Protein AF-A0A1Z5JS12-F1 (afdb_monomer_lite)

Structure (mmCIF, N/CA/C/O backbone):
data_AF-A0A1Z5JS12-F1
#
_entry.id   AF-A0A1Z5JS12-F1
#
loop_
_atom_site.group_PDB
_atom_site.id
_atom_site.type_symbol
_atom_site.label_atom_id
_atom_site.label_alt_id
_atom_site.label_comp_id
_atom_site.label_asym_id
_atom_site.label_entity_id
_atom_site.label_seq_id
_atom_site.pdbx_PDB_ins_code
_atom_site.Cartn_x
_atom_site.Cartn_y
_atom_site.Cartn_z
_atom_site.occupancy
_atom_site.B_iso_or_equiv
_atom_site.auth_seq_id
_atom_site.auth_comp_id
_atom_site.auth_asym_id
_atom_site.auth_atom_id
_atom_site.pdbx_PDB_model_num
ATOM 1 N N . MET A 1 1 ? 7.434 12.735 0.560 1.00 41.34 1 MET A N 1
ATOM 2 C CA . MET A 1 1 ? 6.143 13.268 0.090 1.00 41.34 1 MET A CA 1
ATOM 3 C C . MET A 1 1 ? 5.053 12.754 1.013 1.00 41.34 1 MET A C 1
ATOM 5 O O . MET A 1 1 ? 4.916 11.544 1.159 1.00 41.34 1 MET A O 1
ATOM 9 N N . GLU A 1 2 ? 4.367 13.651 1.710 1.00 39.78 2 GLU A N 1
ATOM 10 C CA . GLU A 1 2 ? 3.228 13.332 2.571 1.00 39.78 2 GLU A CA 1
ATOM 11 C C . GLU A 1 2 ? 1.955 13.556 1.757 1.00 39.78 2 GLU A C 1
ATOM 13 O O . GLU A 1 2 ? 1.789 14.627 1.181 1.00 39.78 2 GLU A O 1
ATOM 18 N N . VAL A 1 3 ? 1.112 12.532 1.615 1.00 48.59 3 VAL A N 1
ATOM 19 C CA . VAL A 1 3 ? -0.030 12.590 0.696 1.00 48.59 3 VAL A CA 1
ATOM 20 C C . VAL A 1 3 ? -1.291 12.213 1.454 1.00 48.59 3 VAL A C 1
ATOM 22 O O . VAL A 1 3 ? -1.532 11.044 1.732 1.00 48.59 3 VAL A O 1
ATOM 25 N N . SER A 1 4 ? -2.105 13.233 1.730 1.00 48.81 4 SER A N 1
ATOM 26 C CA . SER A 1 4 ? -3.477 13.155 2.244 1.00 48.81 4 SER A CA 1
ATOM 27 C C . SER A 1 4 ? -3.634 12.771 3.724 1.00 48.81 4 SER A C 1
ATOM 29 O O . SER A 1 4 ? -3.413 11.628 4.128 1.00 48.81 4 SER A O 1
ATOM 31 N N . SER A 1 5 ? -4.144 13.724 4.511 1.00 42.12 5 SER A N 1
ATOM 32 C CA . SER A 1 5 ? -4.751 13.507 5.826 1.00 42.12 5 SER A CA 1
ATOM 33 C C . SER A 1 5 ? -6.253 13.815 5.761 1.00 42.12 5 SER A C 1
ATOM 35 O O . SER A 1 5 ? -6.685 14.796 5.156 1.00 42.12 5 SER A O 1
ATOM 37 N N . ARG A 1 6 ? -7.086 12.957 6.361 1.00 50.59 6 ARG A N 1
ATOM 38 C CA . ARG A 1 6 ? -8.530 13.199 6.535 1.00 50.59 6 ARG A CA 1
ATOM 39 C C . ARG A 1 6 ? -8.907 13.004 8.003 1.00 50.59 6 ARG A C 1
ATOM 41 O O . ARG A 1 6 ? -8.627 11.949 8.572 1.00 50.59 6 ARG A O 1
ATOM 48 N N . ARG A 1 7 ? -9.550 14.016 8.604 1.00 43.97 7 ARG A N 1
ATOM 49 C CA . ARG A 1 7 ? -10.105 13.971 9.972 1.00 43.97 7 ARG A CA 1
ATOM 50 C C . ARG A 1 7 ? -11.429 13.202 9.989 1.00 43.97 7 ARG A C 1
ATOM 52 O O . ARG A 1 7 ? -12.283 13.418 9.137 1.00 43.97 7 ARG A O 1
ATOM 59 N N . LEU A 1 8 ? -11.610 12.359 10.996 1.00 47.53 8 LEU A N 1
ATOM 60 C CA . LEU A 1 8 ? -12.819 11.588 11.296 1.00 47.53 8 LEU A CA 1
ATOM 61 C C . LEU A 1 8 ? -13.288 11.948 12.710 1.00 47.53 8 LEU A C 1
ATOM 63 O O . LEU A 1 8 ? -12.446 12.029 13.601 1.00 47.53 8 LEU A O 1
ATOM 67 N N . ARG A 1 9 ? -14.593 12.103 12.939 1.00 41.94 9 ARG A N 1
ATOM 68 C CA . ARG A 1 9 ? -15.224 12.008 14.269 1.00 41.94 9 ARG A CA 1
ATOM 69 C C . ARG A 1 9 ? -16.063 10.721 14.271 1.00 41.94 9 ARG A C 1
ATOM 71 O O . ARG A 1 9 ? -16.816 10.597 13.318 1.00 41.94 9 ARG A O 1
ATOM 78 N N . ASP A 1 10 ? -15.857 9.762 15.188 1.00 48.25 10 ASP A N 1
ATOM 79 C CA . ASP A 1 10 ? -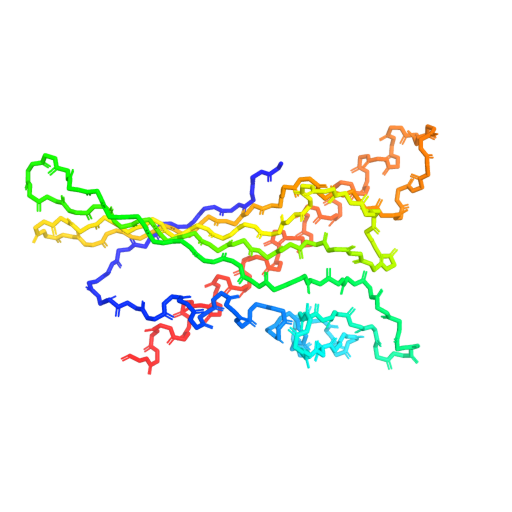16.844 8.701 15.541 1.00 48.25 10 ASP A CA 1
ATOM 80 C C . ASP A 1 10 ? -16.323 7.567 16.441 1.00 48.25 10 ASP A C 1
ATOM 82 O O . ASP A 1 10 ? -15.172 7.154 16.278 1.00 48.25 10 ASP A O 1
ATOM 86 N N . GLU A 1 11 ? -17.233 7.017 17.273 1.00 44.09 11 GLU A N 1
ATOM 87 C CA . GLU A 1 11 ? -17.082 6.258 18.541 1.00 44.09 11 GLU A CA 1
ATOM 88 C C . GLU A 1 11 ? -16.708 4.751 18.490 1.00 44.09 11 GLU A C 1
ATOM 90 O O . GLU A 1 11 ? -16.137 4.259 19.462 1.00 44.09 11 GLU A O 1
ATOM 95 N N . LYS A 1 12 ? -16.895 3.995 17.392 1.00 46.78 12 LYS A N 1
ATOM 96 C CA . LYS A 1 12 ? -16.683 2.516 17.389 1.00 46.78 12 LYS A CA 1
ATOM 97 C C . LYS A 1 12 ? -15.253 2.035 17.092 1.00 46.78 12 LYS A C 1
ATOM 99 O O . LYS A 1 12 ? -14.618 2.485 16.126 1.00 46.78 12 LYS A O 1
ATOM 104 N N . GLU A 1 13 ? -14.752 1.095 17.915 1.00 48.53 13 GLU A N 1
ATOM 105 C CA . GLU A 1 13 ? -13.425 0.474 17.782 1.00 48.53 13 GLU A CA 1
ATOM 106 C C . GLU A 1 13 ? -13.404 -0.480 16.589 1.00 48.53 13 GLU A C 1
ATOM 108 O O . GLU A 1 13 ? -14.213 -1.393 16.474 1.00 48.53 13 GLU A O 1
ATOM 113 N N . PHE A 1 14 ? -12.543 -0.180 15.620 1.00 56.22 14 PHE A N 1
ATOM 114 C CA . PHE A 1 14 ? -12.638 -0.737 14.279 1.00 56.22 14 PHE A CA 1
ATOM 115 C C . PHE A 1 14 ? -11.508 -1.757 14.050 1.00 56.22 14 PHE A C 1
ATOM 117 O O . PHE A 1 14 ? -10.378 -1.492 14.472 1.00 56.22 14 PHE A O 1
ATOM 124 N N . PRO A 1 15 ? -11.731 -2.881 13.335 1.00 61.44 15 PRO A N 1
ATOM 125 C CA . PRO A 1 15 ? -10.672 -3.817 12.957 1.00 61.44 15 PRO A CA 1
ATOM 126 C C . PRO A 1 15 ? -9.828 -3.229 11.815 1.00 61.44 15 PRO A C 1
ATOM 128 O O . PRO A 1 15 ? -9.805 -3.700 10.680 1.00 61.44 15 PRO A O 1
ATOM 131 N N . VAL A 1 16 ? -9.103 -2.158 12.126 1.00 59.91 16 VAL A N 1
ATOM 132 C CA . VAL A 1 16 ? -8.258 -1.357 11.225 1.00 59.91 16 VAL A CA 1
ATOM 133 C C . VAL A 1 16 ? -7.198 -2.220 10.538 1.00 59.91 16 VAL A C 1
ATOM 135 O O . VAL A 1 16 ? -6.851 -1.993 9.377 1.00 59.91 16 VAL A O 1
ATOM 138 N N . LYS A 1 17 ? -6.769 -3.285 11.225 1.00 62.47 17 LYS A N 1
ATOM 139 C CA . LYS A 1 17 ? -5.910 -4.341 10.688 1.00 62.47 17 LYS A CA 1
ATOM 140 C C . LYS A 1 17 ? -6.481 -4.936 9.395 1.00 62.47 17 LYS A C 1
ATOM 142 O O . LYS A 1 17 ? -5.753 -5.087 8.423 1.00 62.47 17 LYS A O 1
ATOM 147 N N . GLN A 1 18 ? -7.782 -5.204 9.314 1.00 67.19 18 GLN A N 1
ATOM 148 C CA . GLN A 1 18 ? -8.370 -5.807 8.112 1.00 67.19 18 GLN A CA 1
ATOM 149 C C . GLN A 1 18 ? -8.416 -4.843 6.921 1.00 67.19 18 GLN A C 1
ATOM 151 O O . GLN A 1 18 ? -8.220 -5.267 5.781 1.00 67.19 18 GLN A O 1
ATOM 156 N N . ILE A 1 19 ? -8.620 -3.545 7.164 1.00 69.06 19 ILE A N 1
ATOM 157 C CA . ILE A 1 19 ? -8.668 -2.549 6.089 1.00 69.06 19 ILE A CA 1
ATOM 158 C C . ILE A 1 19 ? -7.306 -2.408 5.414 1.00 69.06 19 ILE A C 1
ATOM 160 O O . ILE A 1 19 ? -7.216 -2.530 4.192 1.00 69.06 19 ILE A O 1
ATOM 164 N N . PHE A 1 20 ? -6.241 -2.181 6.182 1.00 75.00 20 PHE A N 1
ATOM 165 C CA . PHE A 1 20 ? -4.944 -1.870 5.585 1.00 75.00 20 PHE A CA 1
ATOM 166 C C . PHE A 1 20 ? -4.277 -3.094 4.953 1.00 75.00 20 PHE A C 1
ATOM 168 O O . PHE A 1 20 ? -3.687 -2.977 3.880 1.00 75.00 20 PHE A O 1
ATOM 175 N N . HIS A 1 21 ? -4.468 -4.287 5.525 1.00 72.88 21 HIS A N 1
ATOM 176 C CA . HIS A 1 21 ? -4.019 -5.532 4.896 1.00 72.88 21 HIS A CA 1
ATOM 177 C C . HIS A 1 21 ? -4.703 -5.795 3.544 1.00 72.88 21 HIS A C 1
ATOM 179 O O . HIS A 1 21 ? -4.124 -6.453 2.683 1.00 72.88 21 HIS A O 1
ATOM 185 N N . SER A 1 22 ? -5.910 -5.260 3.329 1.00 80.06 22 SER A N 1
ATOM 186 C CA . SER A 1 22 ? -6.627 -5.403 2.059 1.00 80.06 22 SER A CA 1
ATOM 187 C C . SER A 1 22 ? -6.162 -4.437 0.966 1.00 80.06 22 SER A C 1
ATOM 189 O O . SER A 1 22 ? -6.631 -4.559 -0.163 1.00 80.06 22 SER A O 1
ATOM 191 N N . TYR A 1 23 ? -5.250 -3.498 1.258 1.00 83.38 23 TYR A N 1
ATOM 192 C CA . TYR A 1 23 ? -4.860 -2.443 0.318 1.00 83.38 23 TYR A CA 1
ATOM 193 C C . TYR A 1 23 ? -4.363 -2.975 -1.042 1.00 83.38 23 TYR A C 1
ATOM 195 O O . TYR A 1 23 ? -4.912 -2.549 -2.060 1.00 83.38 23 TYR A O 1
ATOM 203 N N . PRO A 1 24 ? -3.408 -3.926 -1.121 1.00 82.81 24 PRO A N 1
ATOM 204 C CA . PRO A 1 24 ? -2.955 -4.434 -2.419 1.00 82.81 24 PRO A CA 1
ATOM 205 C C . PRO A 1 24 ? -4.074 -5.121 -3.215 1.00 82.81 24 PRO A C 1
ATOM 207 O O . PRO A 1 24 ? -4.221 -4.898 -4.416 1.00 82.81 24 PRO A O 1
ATOM 210 N N . THR A 1 25 ? -4.919 -5.905 -2.539 1.00 84.94 25 THR A N 1
ATOM 211 C CA . THR A 1 25 ? -6.086 -6.543 -3.160 1.00 84.94 25 THR A CA 1
ATOM 212 C C . THR A 1 25 ? -7.082 -5.498 -3.656 1.00 84.94 25 THR A C 1
ATOM 214 O O . THR A 1 25 ? -7.587 -5.600 -4.772 1.00 84.94 25 THR A O 1
ATOM 217 N N . TRP A 1 26 ? -7.351 -4.466 -2.856 1.00 86.94 26 TRP A N 1
ATOM 218 C CA . TRP A 1 26 ? -8.237 -3.366 -3.219 1.00 86.94 26 TRP A CA 1
ATOM 219 C C . TRP A 1 26 ? -7.724 -2.604 -4.447 1.00 86.94 26 TRP A C 1
ATOM 221 O O . TRP A 1 26 ? -8.513 -2.322 -5.348 1.00 86.94 26 TRP A O 1
ATOM 231 N N . LEU A 1 27 ? -6.414 -2.349 -4.527 1.00 82.62 27 LEU A N 1
ATOM 232 C CA . LEU A 1 27 ? -5.777 -1.675 -5.661 1.00 82.62 27 LEU A CA 1
ATOM 233 C C . LEU A 1 27 ? -6.030 -2.415 -6.987 1.00 82.62 27 LEU A C 1
ATOM 235 O O . LEU A 1 27 ? -6.217 -1.791 -8.028 1.00 82.62 27 LEU A O 1
ATOM 239 N N . SER A 1 28 ? -6.092 -3.749 -6.940 1.00 80.62 28 SER A N 1
ATOM 240 C CA . SER A 1 28 ? -6.352 -4.595 -8.112 1.00 80.62 28 SER A CA 1
ATOM 241 C C . SER A 1 28 ? -7.822 -4.679 -8.546 1.00 80.62 28 SER A C 1
ATOM 243 O O . SER A 1 28 ? -8.145 -5.378 -9.505 1.00 80.62 28 SER A O 1
ATOM 245 N N . ARG A 1 29 ? -8.745 -3.987 -7.865 1.00 81.38 29 ARG A N 1
ATOM 246 C CA . ARG A 1 29 ? -10.163 -4.000 -8.248 1.00 81.38 29 ARG A CA 1
ATOM 247 C C . ARG A 1 29 ? -10.393 -3.199 -9.531 1.00 81.38 29 ARG A C 1
ATOM 249 O O . ARG A 1 29 ? -9.803 -2.135 -9.733 1.00 81.38 29 ARG A O 1
ATOM 256 N N . PHE A 1 30 ? -11.325 -3.689 -10.352 1.00 69.56 30 PHE A N 1
ATOM 257 C CA . PHE A 1 30 ? -11.658 -3.161 -11.679 1.00 69.56 30 PHE A CA 1
ATOM 258 C C . PHE A 1 30 ? -11.873 -1.639 -11.744 1.00 69.56 30 PHE A C 1
ATOM 260 O O . PHE A 1 30 ? -11.321 -1.025 -12.651 1.00 69.56 30 PHE A O 1
ATOM 267 N N . PRO A 1 31 ? -12.544 -0.967 -10.784 1.00 75.19 31 PRO A N 1
ATOM 268 C CA . PRO A 1 31 ? -12.742 0.469 -10.918 1.00 75.19 31 PRO A CA 1
ATOM 269 C C . PRO A 1 31 ? -11.464 1.272 -10.629 1.00 75.19 31 PRO A C 1
ATOM 271 O O . PRO A 1 31 ? -11.409 2.433 -11.018 1.00 75.19 31 PRO A O 1
ATOM 274 N N . VAL A 1 32 ? -10.459 0.713 -9.939 1.00 75.56 32 VAL A N 1
ATOM 275 C CA . VAL A 1 32 ? -9.215 1.414 -9.549 1.00 75.56 32 VAL A CA 1
ATOM 276 C C . VAL A 1 32 ? -8.124 1.273 -10.608 1.00 75.56 32 VAL A C 1
ATOM 278 O O . VAL A 1 32 ? -7.386 2.222 -10.846 1.00 75.56 32 VAL A O 1
ATOM 281 N N . SER A 1 33 ? -8.040 0.107 -11.247 1.00 77.81 33 SER A N 1
ATOM 282 C CA . SER A 1 33 ? -6.972 -0.239 -12.193 1.00 77.81 33 SER A CA 1
ATOM 283 C C . SER A 1 33 ? -7.470 -0.562 -13.604 1.00 77.81 33 SER A C 1
ATOM 285 O O . SER A 1 33 ? -6.706 -1.107 -14.393 1.00 77.81 33 SER A O 1
ATOM 287 N N . PHE A 1 34 ? -8.743 -0.288 -13.920 1.00 80.19 34 PHE A N 1
ATOM 288 C CA . PHE A 1 34 ? -9.387 -0.641 -15.199 1.00 80.19 34 PHE A CA 1
ATOM 289 C C . PHE A 1 34 ? -9.225 -2.124 -15.578 1.00 80.19 34 PHE A C 1
ATOM 291 O O . PHE A 1 34 ? -9.146 -2.486 -16.745 1.00 80.19 34 PHE A O 1
ATOM 298 N N . GLY A 1 35 ? -9.102 -2.995 -14.571 1.00 80.50 35 GLY A N 1
ATOM 299 C CA . GLY A 1 35 ? -8.846 -4.421 -14.772 1.00 80.50 35 GLY A CA 1
ATOM 300 C C . GLY A 1 35 ? -7.446 -4.762 -15.292 1.00 80.50 35 GLY A C 1
ATOM 301 O O . GLY A 1 35 ? -7.175 -5.935 -15.516 1.00 80.50 35 GLY A O 1
ATOM 302 N N . LEU A 1 36 ? -6.544 -3.790 -15.440 1.00 83.62 36 LEU A N 1
ATOM 303 C CA . LEU A 1 36 ? -5.193 -3.999 -15.973 1.00 83.62 36 LEU A CA 1
ATOM 304 C C . LEU A 1 36 ? -4.267 -4.698 -14.978 1.00 83.62 36 LEU A C 1
ATOM 306 O O . LEU A 1 36 ? -3.259 -5.284 -15.371 1.00 83.62 36 LEU A O 1
ATOM 310 N N . LEU A 1 37 ? -4.605 -4.640 -13.688 1.00 88.25 37 LEU A N 1
ATOM 311 C CA . LEU A 1 37 ? -3.796 -5.187 -12.611 1.00 88.25 37 LEU A CA 1
ATOM 312 C C . LEU A 1 37 ? -4.482 -6.383 -11.946 1.00 88.25 37 LEU A C 1
ATOM 314 O O . LEU A 1 37 ? -5.710 -6.492 -11.875 1.00 88.25 37 LEU A O 1
ATOM 318 N N . ARG A 1 38 ? -3.671 -7.290 -11.410 1.00 89.19 38 ARG A N 1
ATOM 319 C CA . ARG A 1 38 ? -4.095 -8.341 -10.483 1.00 89.19 38 ARG A CA 1
ATOM 320 C C . ARG A 1 38 ? -3.192 -8.340 -9.258 1.00 89.19 38 ARG A C 1
ATOM 322 O O . ARG A 1 38 ? -1.997 -8.073 -9.366 1.00 89.19 38 ARG A O 1
ATOM 329 N N . SER A 1 39 ? -3.765 -8.638 -8.098 1.00 89.38 39 SER A N 1
ATOM 330 C CA . SER A 1 39 ? -2.995 -8.876 -6.881 1.00 89.38 39 SER A CA 1
ATOM 331 C C . SER A 1 39 ? -2.873 -10.377 -6.649 1.00 89.38 39 SER A C 1
ATOM 333 O O . SER A 1 39 ? -3.884 -11.076 -6.653 1.00 89.38 39 SER A O 1
ATOM 335 N N . ILE A 1 40 ? -1.651 -10.863 -6.446 1.00 90.44 40 ILE A N 1
ATOM 336 C CA . ILE A 1 40 ? -1.376 -12.247 -6.048 1.00 90.44 40 ILE A CA 1
ATOM 337 C C . ILE A 1 40 ? -0.835 -12.221 -4.628 1.00 90.44 40 ILE A C 1
ATOM 339 O O . ILE A 1 40 ? 0.098 -11.476 -4.338 1.00 90.44 40 ILE A O 1
ATOM 343 N N . ARG A 1 41 ? -1.421 -13.021 -3.742 1.00 87.12 41 ARG A N 1
ATOM 344 C CA . ARG A 1 41 ? -0.957 -13.177 -2.365 1.00 87.12 41 ARG A CA 1
ATOM 345 C C . ARG A 1 41 ? -0.239 -14.513 -2.226 1.00 87.12 41 ARG A C 1
ATOM 347 O O . ARG A 1 41 ? -0.759 -15.525 -2.681 1.00 87.12 41 ARG A O 1
ATOM 354 N N . THR A 1 42 ? 0.919 -14.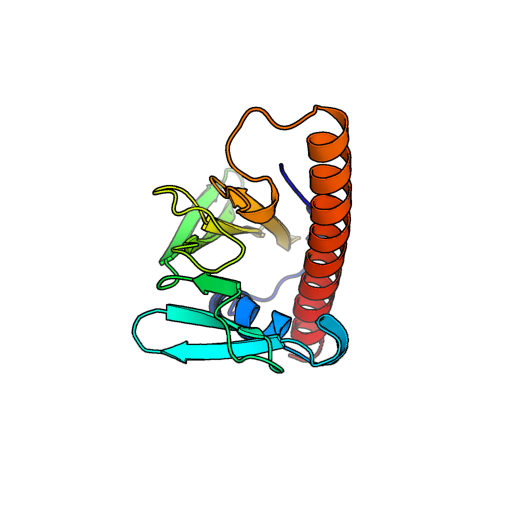495 -1.584 1.00 87.62 42 THR A N 1
ATOM 355 C CA . THR A 1 42 ? 1.700 -15.684 -1.220 1.00 87.62 42 THR A CA 1
ATOM 356 C C . THR A 1 42 ? 2.130 -15.576 0.243 1.00 87.62 42 THR A C 1
ATOM 358 O O . THR A 1 42 ? 1.894 -14.553 0.896 1.00 87.62 42 THR A O 1
ATOM 361 N N . ASP A 1 43 ? 2.816 -16.597 0.750 1.00 85.62 43 ASP A N 1
ATOM 362 C CA . ASP A 1 43 ? 3.389 -16.583 2.102 1.00 85.62 43 ASP A CA 1
ATOM 363 C C . ASP A 1 43 ? 4.492 -15.525 2.264 1.00 85.62 43 ASP A C 1
ATOM 365 O O . ASP A 1 43 ? 4.658 -14.931 3.329 1.00 85.62 43 ASP A O 1
ATOM 369 N N . SER A 1 44 ? 5.211 -15.221 1.181 1.00 85.62 44 SER A N 1
ATOM 370 C CA . SER A 1 44 ? 6.289 -14.229 1.147 1.00 85.62 44 SER A CA 1
ATOM 371 C C . SER A 1 44 ? 5.808 -12.782 0.992 1.00 85.62 44 SER A C 1
ATOM 373 O O . SER A 1 44 ? 6.603 -11.858 1.182 1.00 85.62 44 SER A O 1
ATOM 375 N N . GLY A 1 45 ? 4.532 -12.552 0.660 1.00 88.00 45 GLY A N 1
ATOM 376 C CA . GLY A 1 45 ? 3.980 -11.206 0.543 1.00 88.00 45 GLY A CA 1
ATOM 377 C C . GLY A 1 45 ? 2.870 -11.057 -0.493 1.00 88.00 45 GLY A C 1
ATOM 378 O O . GLY A 1 45 ? 2.025 -11.932 -0.680 1.00 88.00 45 GLY A O 1
ATOM 379 N N . VAL A 1 46 ? 2.824 -9.886 -1.129 1.00 90.88 46 VAL A N 1
ATOM 380 C CA . VAL A 1 46 ? 1.790 -9.544 -2.107 1.00 90.88 46 VAL A CA 1
ATOM 381 C C . VAL A 1 46 ? 2.403 -8.919 -3.349 1.00 90.88 46 VAL A C 1
ATOM 383 O O . VAL A 1 46 ? 3.166 -7.965 -3.266 1.00 90.88 46 VAL A O 1
ATOM 386 N N . TYR A 1 47 ? 2.016 -9.414 -4.514 1.00 91.25 47 TYR A N 1
ATOM 387 C CA . TYR A 1 47 ? 2.493 -8.953 -5.811 1.00 91.25 47 TYR A CA 1
ATOM 388 C C . TYR A 1 47 ? 1.374 -8.204 -6.515 1.00 91.25 47 TYR A C 1
ATOM 390 O O . TYR A 1 47 ? 0.224 -8.646 -6.503 1.00 91.25 47 TYR A O 1
ATOM 398 N N . ILE A 1 48 ? 1.708 -7.088 -7.149 1.00 90.50 48 ILE A N 1
ATOM 399 C CA . ILE A 1 48 ? 0.857 -6.436 -8.139 1.00 90.50 48 ILE A CA 1
ATOM 400 C C . ILE A 1 48 ? 1.433 -6.777 -9.501 1.00 90.50 48 ILE A C 1
ATOM 402 O O . ILE A 1 48 ? 2.557 -6.385 -9.819 1.00 90.50 48 ILE A O 1
ATOM 406 N N . GLN A 1 49 ? 0.661 -7.518 -10.283 1.00 92.56 49 GLN A N 1
ATOM 407 C CA . GLN A 1 49 ? 1.025 -7.937 -11.625 1.00 92.56 49 GLN A CA 1
ATOM 408 C C . GLN A 1 49 ? 0.147 -7.256 -12.657 1.00 92.56 49 GLN A C 1
ATOM 410 O O . GLN A 1 49 ? -1.037 -7.021 -12.405 1.00 92.56 49 GLN A O 1
ATOM 415 N N . ASP A 1 50 ? 0.711 -6.981 -13.824 1.00 89.12 50 ASP A N 1
ATOM 416 C CA . ASP A 1 50 ? -0.101 -6.659 -14.985 1.00 89.12 50 ASP A CA 1
ATOM 417 C C . ASP A 1 50 ? -0.791 -7.936 -15.506 1.00 89.12 50 ASP A C 1
ATOM 419 O O . ASP A 1 50 ? -0.256 -9.042 -15.393 1.00 89.12 50 ASP A O 1
ATOM 423 N N . ARG A 1 51 ? -2.015 -7.810 -16.024 1.00 86.69 51 ARG A N 1
ATOM 424 C CA . ARG A 1 51 ? -2.784 -8.966 -16.513 1.00 86.69 51 ARG A CA 1
ATOM 425 C C . ARG A 1 51 ? -2.412 -9.417 -17.924 1.00 86.69 51 ARG A C 1
ATOM 427 O O . ARG A 1 51 ? -2.784 -10.524 -18.291 1.00 86.69 51 ARG A O 1
ATOM 434 N N . ILE A 1 52 ? -1.735 -8.573 -18.699 1.00 87.19 52 ILE A N 1
ATOM 435 C CA . ILE A 1 52 ? -1.490 -8.801 -20.130 1.00 87.19 52 ILE A CA 1
ATOM 436 C C . ILE A 1 52 ? -0.243 -9.675 -20.322 1.00 87.19 52 ILE A C 1
ATOM 438 O O . ILE A 1 52 ? -0.268 -10.653 -21.058 1.00 87.19 52 ILE A O 1
ATOM 442 N N . PHE A 1 53 ? 0.832 -9.349 -19.612 1.00 89.88 53 PHE A N 1
ATOM 443 C CA . PHE A 1 53 ? 2.152 -9.971 -19.666 1.00 89.88 53 PHE A CA 1
ATOM 444 C C . PHE A 1 53 ? 2.510 -10.731 -18.381 1.00 89.88 53 PHE A C 1
ATOM 446 O O . PHE A 1 53 ? 3.522 -11.429 -18.349 1.00 89.88 53 PHE A O 1
ATOM 453 N N . GLY A 1 54 ? 1.730 -10.583 -17.303 1.00 89.62 54 GLY A N 1
ATOM 454 C CA . GLY A 1 54 ? 1.960 -11.290 -16.040 1.00 89.62 54 GLY A CA 1
ATOM 455 C C . GLY A 1 54 ? 3.197 -10.823 -15.266 1.00 89.62 54 GLY A C 1
ATOM 456 O O . GLY A 1 54 ? 3.660 -11.529 -14.369 1.00 89.62 54 GLY A O 1
ATOM 457 N N . ARG A 1 55 ? 3.761 -9.653 -15.585 1.00 89.88 55 ARG A N 1
ATOM 458 C CA . ARG A 1 55 ? 4.975 -9.140 -14.944 1.00 89.88 55 ARG A CA 1
ATOM 459 C C . ARG A 1 55 ? 4.652 -8.536 -13.586 1.00 89.88 55 ARG A C 1
ATOM 461 O O . ARG A 1 55 ? 3.682 -7.801 -13.412 1.00 89.88 55 ARG A O 1
ATOM 468 N N . ASN A 1 56 ? 5.524 -8.797 -12.615 1.00 90.19 56 ASN A N 1
ATOM 469 C CA . ASN A 1 56 ? 5.463 -8.182 -11.291 1.00 90.19 56 ASN A CA 1
ATOM 470 C C . ASN A 1 56 ? 5.833 -6.698 -11.385 1.00 90.19 56 ASN A C 1
ATOM 472 O O . ASN A 1 56 ? 7.012 -6.353 -11.461 1.00 90.19 56 ASN A O 1
ATOM 476 N N . LEU A 1 57 ? 4.838 -5.814 -11.353 1.00 88.06 57 LEU A N 1
ATOM 477 C CA . LEU A 1 57 ? 5.044 -4.367 -11.365 1.00 88.06 57 LEU A CA 1
ATOM 478 C C . LEU A 1 57 ? 5.568 -3.867 -10.019 1.00 88.06 57 LEU A C 1
ATOM 480 O O . LEU A 1 57 ? 6.515 -3.086 -9.978 1.00 88.06 57 LEU A O 1
ATOM 484 N N . LEU A 1 58 ? 4.972 -4.344 -8.924 1.00 89.62 58 LEU A N 1
ATOM 485 C CA . LEU A 1 58 ? 5.387 -4.053 -7.553 1.00 89.62 58 LEU A CA 1
ATOM 486 C C . LEU A 1 58 ? 5.290 -5.317 -6.705 1.00 89.62 58 LEU A C 1
ATOM 488 O O . LEU A 1 58 ? 4.316 -6.063 -6.790 1.00 89.62 58 LEU A O 1
ATOM 492 N N . ILE A 1 59 ? 6.290 -5.524 -5.862 1.00 91.50 59 ILE A N 1
ATOM 493 C CA . ILE A 1 59 ? 6.377 -6.624 -4.913 1.00 91.50 59 ILE A CA 1
ATOM 494 C C . ILE A 1 59 ? 6.372 -6.020 -3.519 1.00 91.50 59 ILE A C 1
ATOM 496 O O . ILE A 1 59 ? 7.220 -5.192 -3.174 1.00 91.50 59 ILE A O 1
ATOM 500 N N . PHE A 1 60 ? 5.399 -6.437 -2.724 1.00 91.75 60 PHE A N 1
ATOM 501 C CA . PHE A 1 60 ? 5.282 -6.078 -1.329 1.00 91.75 60 PHE A CA 1
ATOM 502 C C . PHE A 1 60 ? 5.698 -7.252 -0.454 1.00 91.75 60 PHE A C 1
ATOM 504 O O . PHE A 1 60 ? 5.209 -8.365 -0.634 1.00 91.75 60 PHE A O 1
ATOM 511 N N . GLY A 1 61 ? 6.571 -6.997 0.516 1.00 91.31 61 GLY A N 1
ATOM 512 C CA . GLY A 1 61 ? 6.914 -7.971 1.548 1.00 91.31 61 GLY A CA 1
ATOM 513 C C . GLY A 1 61 ? 5.791 -8.155 2.579 1.00 91.31 61 GLY A C 1
ATOM 514 O O . GLY A 1 61 ? 4.741 -7.507 2.490 1.00 91.31 61 GLY A O 1
ATOM 515 N N . PRO A 1 62 ? 6.010 -8.990 3.609 1.00 89.06 62 PRO A N 1
ATOM 516 C CA . PRO A 1 62 ? 5.027 -9.205 4.662 1.00 89.06 62 PRO A CA 1
ATOM 517 C C . PRO A 1 62 ? 4.735 -7.900 5.413 1.00 89.06 62 PRO A C 1
ATOM 519 O O . PRO A 1 62 ? 5.642 -7.148 5.789 1.00 89.06 62 PRO A O 1
ATOM 522 N N . ALA A 1 63 ? 3.447 -7.632 5.634 1.00 87.25 63 ALA A N 1
ATOM 523 C CA . ALA A 1 63 ? 3.000 -6.462 6.374 1.00 87.25 63 ALA A CA 1
ATOM 524 C C . ALA A 1 63 ? 3.448 -6.554 7.840 1.00 87.25 63 ALA A C 1
ATOM 526 O O . ALA A 1 63 ? 3.228 -7.561 8.510 1.00 87.25 63 ALA A O 1
ATOM 527 N N . LYS A 1 64 ? 4.044 -5.476 8.350 1.00 88.62 64 LYS A N 1
ATOM 528 C CA . LYS A 1 64 ? 4.437 -5.334 9.755 1.00 88.62 64 LYS A CA 1
ATOM 529 C C . LYS A 1 64 ? 3.513 -4.329 10.422 1.00 88.62 64 LYS A C 1
ATOM 531 O O . LYS A 1 64 ? 3.388 -3.204 9.944 1.00 88.62 64 LYS A O 1
ATOM 536 N N . THR A 1 65 ? 2.879 -4.714 11.521 1.00 85.88 65 THR A N 1
ATOM 537 C CA . THR A 1 65 ? 1.907 -3.872 12.230 1.00 85.88 65 THR A CA 1
ATOM 538 C C . THR A 1 65 ? 2.387 -3.566 13.636 1.00 85.88 65 THR A C 1
ATOM 540 O O . THR A 1 65 ? 2.946 -4.438 14.295 1.00 85.88 65 THR A O 1
ATOM 543 N N . ARG A 1 66 ? 2.127 -2.354 14.115 1.00 85.31 66 ARG A N 1
ATOM 544 C CA . ARG A 1 66 ? 2.423 -1.917 15.477 1.00 85.31 66 ARG A CA 1
ATOM 545 C C . ARG A 1 66 ? 1.247 -1.107 16.004 1.00 85.31 66 ARG A C 1
ATOM 547 O O . ARG A 1 66 ? 0.766 -0.219 15.308 1.00 85.31 66 ARG A O 1
ATOM 554 N N . LEU A 1 67 ? 0.814 -1.395 17.224 1.00 82.38 67 LEU A N 1
ATOM 555 C CA . LEU A 1 67 ? -0.145 -0.578 17.961 1.00 82.38 67 LEU A CA 1
ATOM 556 C C . LEU A 1 67 ? 0.588 0.068 19.135 1.00 82.38 67 LEU A C 1
ATOM 558 O O . LEU A 1 67 ? 1.370 -0.594 19.814 1.00 82.38 67 LEU A O 1
ATOM 562 N N . VAL A 1 68 ? 0.371 1.362 19.335 1.00 82.38 68 VAL A N 1
ATOM 563 C CA . VAL A 1 68 ? 0.891 2.119 20.473 1.00 82.38 68 VAL A CA 1
ATOM 564 C C . VAL A 1 68 ? -0.269 2.884 21.086 1.00 82.38 68 VAL A C 1
ATOM 566 O O . VAL A 1 68 ? -0.897 3.687 20.400 1.00 82.38 68 VAL A O 1
ATOM 569 N N . SER A 1 69 ? -0.539 2.648 22.363 1.00 81.44 69 SER A N 1
ATOM 570 C CA . SER A 1 69 ? -1.560 3.359 23.129 1.00 81.44 69 SER A CA 1
ATOM 571 C C . SER A 1 69 ? -0.872 4.272 24.130 1.00 81.44 69 SER A C 1
ATOM 573 O O . SER A 1 69 ? 0.018 3.838 24.854 1.00 81.44 69 SER A O 1
ATOM 575 N N . ILE A 1 70 ? -1.247 5.546 24.126 1.00 82.56 70 ILE A N 1
ATOM 576 C CA . ILE A 1 70 ? -0.676 6.573 24.994 1.00 82.56 70 ILE A CA 1
ATOM 577 C C . ILE A 1 70 ? -1.834 7.212 25.753 1.00 82.56 70 ILE A C 1
ATOM 579 O O . ILE A 1 70 ? -2.745 7.763 25.130 1.00 82.56 70 ILE A O 1
ATOM 583 N N . ALA A 1 71 ? -1.804 7.133 27.082 1.00 80.38 71 ALA A N 1
ATOM 584 C CA . ALA A 1 71 ? -2.700 7.912 27.925 1.00 80.38 71 ALA A CA 1
ATOM 585 C C . ALA A 1 71 ? -2.300 9.392 27.840 1.00 80.38 71 ALA A C 1
ATOM 587 O O . ALA A 1 71 ? -1.122 9.732 27.937 1.00 80.38 71 ALA A O 1
ATOM 588 N N . LEU A 1 72 ? -3.274 10.261 27.607 1.00 81.19 72 LEU A N 1
ATOM 589 C CA . LEU A 1 72 ? -3.107 11.707 27.599 1.00 81.19 72 LEU A CA 1
ATOM 590 C C . LEU A 1 72 ? -3.629 12.289 28.918 1.00 81.19 72 LEU A C 1
ATOM 592 O O . LEU A 1 72 ? -4.428 11.664 29.621 1.00 81.19 72 LEU A O 1
ATOM 596 N N . HIS A 1 73 ? -3.198 13.511 29.237 1.00 68.62 73 HIS A N 1
ATOM 597 C CA . HIS A 1 73 ? -3.806 14.287 30.316 1.00 68.62 73 HIS A CA 1
ATOM 598 C C . HIS A 1 73 ? -5.312 14.472 30.048 1.00 68.62 73 HIS A C 1
ATOM 600 O O . HIS A 1 73 ? -5.735 14.485 28.894 1.00 68.62 73 HIS A O 1
ATOM 606 N N . GLU A 1 74 ? -6.109 14.564 31.120 1.00 75.06 74 GLU A N 1
ATOM 607 C CA . GLU A 1 74 ? -7.589 14.660 31.108 1.00 75.06 74 GLU A CA 1
ATOM 608 C C . GLU A 1 74 ? -8.361 13.344 30.872 1.00 75.06 74 GLU A C 1
ATOM 610 O O . GLU A 1 74 ? -9.576 13.352 30.662 1.00 75.06 74 GLU A O 1
ATOM 615 N N . GLY A 1 75 ? -7.688 12.190 30.962 1.00 74.38 75 GLY A N 1
ATOM 616 C CA . GLY A 1 75 ? -8.334 10.876 30.828 1.00 74.38 75 GLY A CA 1
ATOM 617 C C . GLY A 1 75 ? -8.623 10.472 29.379 1.00 74.38 75 GLY A C 1
ATOM 618 O O . GLY A 1 75 ? -9.352 9.512 29.138 1.00 74.38 75 GLY A O 1
ATOM 619 N N . ALA A 1 76 ? -8.050 11.190 28.410 1.00 79.50 76 ALA A N 1
ATOM 620 C CA . ALA A 1 76 ? -8.115 10.831 27.003 1.00 79.50 76 ALA A CA 1
ATOM 621 C C . ALA A 1 76 ? -7.070 9.758 26.648 1.00 79.50 76 ALA A C 1
ATOM 623 O O . ALA A 1 76 ? -5.977 9.719 27.209 1.00 79.50 76 ALA A O 1
ATOM 624 N N . VAL A 1 77 ? -7.366 8.900 25.669 1.00 81.75 77 VAL A N 1
ATOM 625 C CA . VAL A 1 77 ? -6.436 7.858 25.195 1.00 81.75 77 VAL A CA 1
ATOM 626 C C . VAL A 1 77 ? -6.154 8.043 23.710 1.00 81.75 77 VAL A C 1
ATOM 628 O O . VAL A 1 77 ? -7.065 8.033 22.877 1.00 81.75 77 VAL A O 1
ATOM 631 N N . ARG A 1 78 ? -4.872 8.173 23.354 1.00 84.19 78 ARG A N 1
ATOM 632 C CA . ARG A 1 78 ? -4.404 8.209 21.967 1.00 84.19 78 ARG A CA 1
ATOM 633 C C . ARG A 1 78 ? -3.879 6.844 21.543 1.00 84.19 78 ARG A C 1
ATOM 635 O O . ARG A 1 78 ? -2.772 6.450 21.897 1.00 84.19 78 ARG A O 1
ATOM 642 N N . ASN A 1 79 ? -4.636 6.173 20.688 1.00 84.56 79 ASN A N 1
ATOM 643 C CA . ASN A 1 79 ? -4.226 4.948 20.016 1.00 84.56 79 ASN A CA 1
ATOM 644 C C . ASN A 1 79 ? -3.615 5.295 18.656 1.00 84.56 79 ASN A C 1
ATOM 646 O O . ASN A 1 79 ? -4.252 5.923 17.813 1.00 84.56 79 ASN A O 1
ATOM 650 N N . THR A 1 80 ? -2.374 4.888 18.425 1.00 86.31 80 THR A N 1
ATOM 651 C CA . THR A 1 80 ? -1.693 4.993 17.135 1.00 86.31 80 THR A CA 1
ATOM 652 C C . THR A 1 80 ? -1.445 3.597 16.592 1.00 86.31 80 THR A C 1
ATOM 654 O O . THR A 1 80 ? -0.631 2.842 17.120 1.00 86.31 80 THR A O 1
ATOM 657 N N . TYR A 1 81 ? -2.148 3.259 15.519 1.00 86.19 81 TYR A N 1
ATOM 658 C CA . TYR A 1 81 ? -1.934 2.034 14.768 1.00 86.19 81 TYR A CA 1
ATOM 659 C C . TYR A 1 81 ? -1.089 2.338 13.535 1.00 86.19 81 TYR A C 1
ATOM 661 O O . TYR A 1 81 ? -1.470 3.174 12.722 1.00 86.19 81 TYR A O 1
ATOM 669 N N . SER A 1 82 ? 0.022 1.635 13.362 1.00 87.19 82 SER A N 1
ATOM 670 C CA . SER A 1 82 ? 0.927 1.797 12.227 1.00 87.19 82 SER A CA 1
ATOM 671 C C . SER A 1 82 ? 1.099 0.471 11.493 1.00 87.19 82 SE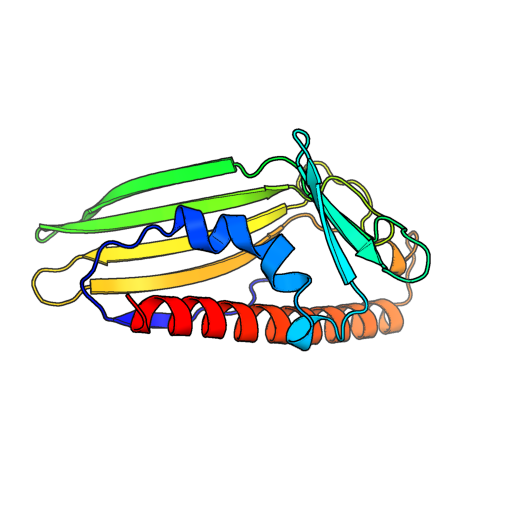R A C 1
ATOM 673 O O . SER A 1 82 ? 1.475 -0.534 12.094 1.00 87.19 82 SER A O 1
ATOM 675 N N . MET A 1 83 ? 0.879 0.464 10.182 1.00 88.75 83 MET A N 1
ATOM 676 C CA . MET A 1 83 ? 1.194 -0.646 9.290 1.00 88.75 83 MET A CA 1
ATOM 677 C C . MET A 1 83 ? 2.276 -0.221 8.303 1.00 88.75 83 MET A C 1
ATOM 679 O O . MET A 1 83 ? 2.149 0.783 7.606 1.00 88.75 83 MET A O 1
ATOM 683 N N . LYS A 1 84 ? 3.328 -1.028 8.211 1.00 90.75 84 LYS A N 1
ATOM 684 C CA . LYS A 1 84 ? 4.375 -0.928 7.203 1.00 90.75 84 LYS A CA 1
ATOM 685 C C . LYS A 1 84 ? 4.220 -2.079 6.221 1.00 90.75 84 LYS A C 1
ATOM 687 O O . LYS A 1 84 ? 4.293 -3.239 6.618 1.00 90.75 84 LYS A O 1
ATOM 692 N N . LEU A 1 85 ? 4.072 -1.752 4.947 1.00 90.31 85 LEU A N 1
ATOM 693 C CA . LEU A 1 85 ? 4.087 -2.698 3.843 1.00 90.31 85 LEU A CA 1
ATOM 694 C C . LEU A 1 85 ? 5.368 -2.460 3.022 1.00 90.31 85 LEU A C 1
ATOM 696 O O . LEU A 1 85 ? 5.427 -1.488 2.264 1.00 90.31 85 LEU A O 1
ATOM 700 N N . PRO A 1 86 ? 6.428 -3.264 3.226 1.00 92.06 86 PRO A N 1
ATOM 701 C CA . PRO A 1 86 ? 7.707 -3.077 2.543 1.00 92.06 86 PRO A CA 1
ATOM 702 C C . PRO A 1 86 ? 7.550 -3.221 1.031 1.00 92.06 86 PRO A C 1
ATOM 704 O O . PRO A 1 86 ? 6.877 -4.145 0.594 1.00 92.06 86 PRO A O 1
ATOM 707 N N . ILE A 1 87 ? 8.190 -2.354 0.250 1.00 90.81 87 ILE A N 1
ATOM 708 C CA . ILE A 1 87 ? 8.312 -2.504 -1.204 1.00 90.81 87 ILE A CA 1
ATOM 709 C C . ILE A 1 87 ? 9.659 -3.178 -1.444 1.00 90.81 87 ILE A C 1
ATOM 711 O O . ILE A 1 87 ? 10.703 -2.571 -1.220 1.00 90.81 87 ILE A O 1
ATOM 715 N N . THR A 1 88 ? 9.636 -4.450 -1.820 1.00 91.44 88 THR A N 1
ATOM 716 C CA . THR A 1 88 ? 10.844 -5.279 -1.930 1.00 91.44 88 THR A CA 1
ATOM 717 C C . THR A 1 88 ? 11.374 -5.365 -3.356 1.00 91.44 88 THR A C 1
ATOM 719 O O . THR A 1 88 ? 12.531 -5.730 -3.544 1.00 91.44 88 THR A O 1
ATOM 722 N N . GLY A 1 89 ? 10.569 -5.005 -4.358 1.00 89.19 89 GLY A N 1
ATOM 723 C CA . GLY A 1 89 ? 10.983 -5.038 -5.757 1.00 89.19 89 GLY A CA 1
ATOM 724 C C . GLY A 1 89 ? 9.823 -4.881 -6.738 1.00 89.19 89 GLY A C 1
ATOM 725 O O . GLY A 1 89 ? 8.746 -4.397 -6.387 1.00 89.19 89 GLY A O 1
ATOM 726 N N . GLY A 1 90 ? 10.055 -5.324 -7.972 1.00 87.56 90 GLY A N 1
ATOM 727 C CA . GLY A 1 90 ? 9.121 -5.220 -9.095 1.00 87.56 90 GLY A CA 1
ATOM 728 C C . GLY A 1 90 ? 9.626 -4.269 -10.175 1.00 87.56 90 GLY A C 1
ATOM 729 O O . GLY A 1 90 ? 10.497 -3.440 -9.926 1.00 87.56 90 GLY A O 1
ATOM 730 N N . LEU A 1 91 ? 9.065 -4.388 -11.379 1.00 85.06 91 LEU A N 1
ATOM 731 C CA . LEU A 1 91 ? 9.471 -3.627 -12.565 1.00 85.06 91 LEU A CA 1
ATOM 732 C C . LEU A 1 91 ? 9.454 -2.110 -12.338 1.00 85.06 91 LEU A C 1
ATOM 734 O O . LEU A 1 91 ? 10.228 -1.389 -12.955 1.00 85.06 91 LEU A O 1
ATOM 738 N N . LEU A 1 92 ? 8.569 -1.620 -11.468 1.00 83.94 92 LEU A N 1
ATOM 739 C CA . LEU A 1 92 ? 8.405 -0.195 -11.202 1.00 83.94 92 LEU A CA 1
ATOM 740 C C . LEU A 1 92 ? 9.251 0.313 -10.035 1.00 83.94 92 LEU A C 1
ATOM 742 O O . LEU A 1 92 ? 9.283 1.522 -9.822 1.00 83.94 92 LEU A O 1
ATOM 746 N N . SER A 1 93 ? 9.958 -0.549 -9.302 1.00 84.19 93 SER A N 1
ATOM 747 C CA . SER A 1 93 ? 10.733 -0.145 -8.128 1.00 84.19 93 SER A CA 1
ATOM 748 C C . SER A 1 93 ? 12.196 -0.553 -8.237 1.00 84.19 93 SER A C 1
ATOM 750 O O . SER A 1 93 ? 12.507 -1.711 -8.507 1.00 84.19 93 SER A O 1
ATOM 752 N N . ILE A 1 94 ? 13.092 0.370 -7.919 1.00 82.19 94 ILE A N 1
ATOM 753 C CA . ILE A 1 94 ? 14.484 0.047 -7.626 1.00 82.19 94 ILE A CA 1
ATOM 754 C C . ILE A 1 94 ? 14.527 -0.477 -6.184 1.00 82.19 94 ILE A C 1
ATOM 756 O O . ILE A 1 94 ? 14.041 0.224 -5.287 1.00 82.19 94 ILE A O 1
ATOM 760 N N . PRO A 1 95 ? 15.089 -1.675 -5.934 1.00 78.44 95 PRO A N 1
ATOM 761 C CA . PRO A 1 95 ? 15.230 -2.208 -4.587 1.00 78.44 95 PRO A CA 1
ATOM 762 C C . PRO A 1 95 ? 15.920 -1.200 -3.666 1.00 78.44 95 PRO A C 1
ATOM 764 O O . PRO A 1 95 ? 17.004 -0.696 -3.960 1.00 78.44 95 PRO A O 1
ATOM 767 N N . ALA A 1 96 ? 15.279 -0.890 -2.541 1.00 82.69 96 ALA A N 1
ATOM 768 C CA . ALA A 1 96 ? 15.847 -0.015 -1.530 1.00 82.69 96 ALA A CA 1
ATOM 769 C C . ALA A 1 96 ? 15.456 -0.516 -0.132 1.00 82.69 96 ALA A C 1
ATOM 771 O O . ALA A 1 96 ? 14.275 -0.759 0.127 1.00 82.69 96 ALA A O 1
ATOM 772 N N . PRO A 1 97 ? 16.408 -0.612 0.815 1.00 79.56 97 PRO A N 1
ATOM 773 C CA . PRO A 1 97 ? 16.194 -1.262 2.115 1.00 79.56 97 PRO A CA 1
ATOM 774 C C . PRO A 1 97 ? 15.153 -0.561 3.003 1.00 79.56 97 PRO A C 1
ATOM 776 O O . PRO A 1 97 ? 14.675 -1.121 3.991 1.00 79.56 97 PRO A O 1
ATOM 779 N N . ARG A 1 98 ? 14.779 0.679 2.667 1.00 85.56 98 ARG A N 1
ATOM 780 C CA . ARG A 1 98 ? 13.795 1.484 3.403 1.00 85.56 98 ARG A CA 1
ATOM 781 C C . ARG A 1 98 ? 12.508 1.745 2.617 1.00 85.56 98 ARG A C 1
ATOM 783 O O . ARG A 1 98 ? 11.652 2.461 3.133 1.00 85.56 98 ARG A O 1
ATOM 790 N N . ALA A 1 99 ? 12.353 1.169 1.423 1.00 89.00 99 ALA A N 1
ATOM 791 C CA . ALA A 1 99 ? 11.159 1.362 0.612 1.00 89.00 99 ALA A CA 1
ATOM 792 C C . ALA A 1 99 ? 9.937 0.700 1.266 1.00 89.00 99 ALA A C 1
ATOM 794 O O . ALA A 1 99 ? 9.934 -0.499 1.546 1.00 89.00 99 ALA A O 1
ATOM 795 N N . ALA A 1 100 ? 8.896 1.479 1.555 1.00 91.06 100 ALA A N 1
ATOM 796 C CA . ALA A 1 100 ? 7.660 0.971 2.136 1.00 91.06 100 ALA A CA 1
ATOM 797 C C . ALA A 1 100 ? 6.479 1.925 1.944 1.00 91.06 100 ALA A C 1
ATOM 799 O O . ALA A 1 100 ? 6.639 3.147 1.949 1.00 91.06 100 ALA A O 1
ATOM 800 N N . LEU A 1 101 ? 5.281 1.346 1.890 1.00 88.88 101 LEU A N 1
ATOM 801 C CA . LEU A 1 101 ? 4.034 2.048 2.169 1.00 88.88 101 LEU A CA 1
ATOM 802 C C . LEU A 1 101 ? 3.778 2.019 3.675 1.00 88.88 101 LEU A C 1
ATOM 804 O O . LEU A 1 101 ? 3.818 0.964 4.310 1.00 88.88 101 LEU A O 1
ATOM 808 N N . LEU A 1 102 ? 3.533 3.186 4.247 1.00 90.38 102 LEU A N 1
ATOM 809 C CA . LEU A 1 102 ? 3.265 3.390 5.659 1.00 90.38 102 LEU A CA 1
ATOM 810 C C . LEU A 1 102 ? 1.834 3.888 5.801 1.00 90.38 102 LEU A C 1
ATOM 812 O O . LEU A 1 102 ? 1.473 4.910 5.225 1.00 90.38 102 LEU A O 1
ATOM 816 N N . PHE A 1 103 ? 1.039 3.178 6.585 1.00 87.88 103 PHE A N 1
ATOM 817 C CA . PHE A 1 103 ? -0.303 3.581 6.970 1.00 87.88 103 PHE A CA 1
ATOM 818 C C . PHE A 1 103 ? -0.291 3.822 8.467 1.00 87.88 103 PHE A C 1
ATOM 820 O O . PHE A 1 103 ? 0.076 2.928 9.225 1.00 87.88 103 PHE A O 1
ATOM 827 N N . THR A 1 104 ? -0.702 5.004 8.891 1.00 86.31 104 THR A N 1
ATOM 828 C CA . THR A 1 104 ? -0.817 5.350 10.302 1.00 86.31 104 THR A CA 1
ATOM 829 C C . THR A 1 104 ? -2.236 5.815 10.560 1.00 86.31 104 THR A C 1
ATOM 831 O O . THR A 1 104 ? -2.719 6.733 9.908 1.00 86.31 104 THR A O 1
ATOM 834 N N . LEU A 1 105 ? -2.914 5.180 11.505 1.00 84.94 105 LEU A N 1
ATOM 835 C CA . LEU A 1 105 ? -4.181 5.636 12.042 1.00 84.94 105 LEU A CA 1
ATOM 836 C C . LEU A 1 105 ? -3.935 6.178 13.446 1.00 84.94 105 LEU A C 1
ATOM 838 O O . LEU A 1 105 ? -3.592 5.424 14.355 1.00 84.94 105 LEU A O 1
ATOM 842 N N . HIS A 1 106 ? -4.170 7.467 13.631 1.00 83.81 106 HIS A N 1
ATOM 843 C CA . HIS A 1 106 ? -4.271 8.073 14.949 1.00 83.81 106 HIS A CA 1
ATOM 844 C C . HIS A 1 106 ? -5.735 8.089 15.367 1.00 83.81 106 HIS A C 1
ATOM 846 O O . HIS A 1 106 ? -6.580 8.553 14.615 1.00 83.81 106 HIS A O 1
ATOM 852 N N . THR A 1 107 ? -6.045 7.589 16.555 1.00 81.94 107 THR A N 1
ATOM 853 C CA . THR A 1 107 ? -7.365 7.689 17.176 1.00 81.94 107 THR A CA 1
ATOM 854 C C . THR A 1 107 ? -7.193 8.318 18.545 1.00 81.94 107 THR A C 1
ATOM 856 O O . THR A 1 107 ? -6.414 7.823 19.351 1.00 81.94 107 THR A O 1
ATOM 859 N N . VAL A 1 108 ? -7.901 9.406 18.808 1.00 80.88 108 VAL A N 1
ATOM 860 C CA . VAL A 1 108 ? -7.977 10.058 20.113 1.00 80.88 108 VAL A CA 1
ATOM 861 C C . VAL A 1 108 ? -9.378 9.811 20.653 1.00 80.88 108 VAL A C 1
ATOM 863 O O . VAL A 1 108 ? -10.354 10.182 20.000 1.00 80.88 108 VAL A O 1
ATOM 866 N N . HIS A 1 109 ? -9.465 9.157 21.806 1.00 78.88 109 HIS A N 1
ATOM 867 C CA . HIS A 1 109 ? -10.698 8.983 22.568 1.00 78.88 109 HIS A CA 1
ATOM 868 C C . HIS A 1 109 ? -10.715 10.040 23.670 1.00 78.88 109 HIS A C 1
ATOM 870 O O . HIS A 1 109 ? -9.902 9.960 24.586 1.00 78.88 109 HIS A O 1
ATOM 876 N N . GLY A 1 110 ? -11.578 11.047 23.543 1.00 76.69 110 GLY A N 1
ATOM 877 C CA . GLY A 1 110 ? -11.919 11.976 24.622 1.00 76.69 110 GLY A CA 1
ATOM 878 C C . GLY A 1 110 ? -13.290 11.643 25.215 1.00 76.69 110 GLY A C 1
ATOM 879 O O . GLY A 1 110 ? -14.000 10.801 24.670 1.00 76.69 110 GLY A O 1
ATOM 880 N N . LYS A 1 111 ? -13.674 12.328 26.301 1.00 70.25 111 LYS A N 1
ATOM 881 C CA . LYS A 1 111 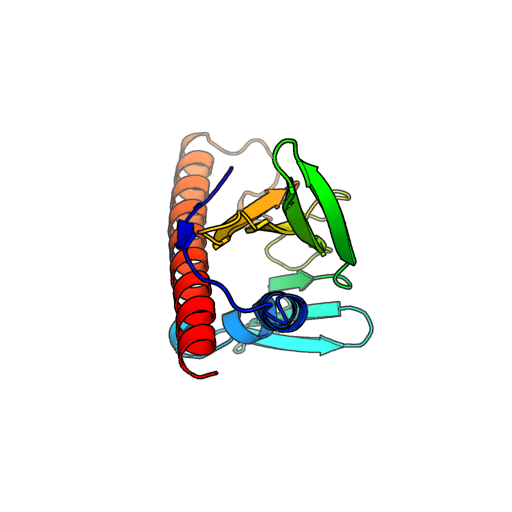? -14.942 12.082 27.018 1.00 70.25 111 LYS A CA 1
ATOM 882 C C . LYS A 1 111 ? -16.199 12.237 26.148 1.00 70.25 111 LYS A C 1
ATOM 884 O O . LYS A 1 111 ? -17.160 11.518 26.367 1.00 70.25 111 LYS A O 1
ATOM 889 N N . GLU A 1 112 ? -16.171 13.137 25.164 1.00 72.31 112 GLU A N 1
ATOM 890 C CA . GLU A 1 112 ? -17.341 13.478 24.328 1.00 72.31 112 GLU A CA 1
ATOM 891 C C . GLU A 1 112 ? -17.085 13.339 22.823 1.00 72.31 112 GLU A C 1
ATOM 893 O O . GLU A 1 112 ? -17.955 13.601 21.995 1.00 72.31 112 GLU A O 1
ATOM 898 N N . SER A 1 113 ? -15.861 12.991 22.422 1.00 70.06 113 SER A N 1
ATOM 899 C CA . SER A 1 113 ? -15.576 12.812 21.005 1.00 70.06 113 SER A CA 1
ATOM 900 C C . SER A 1 113 ? -14.462 11.817 20.767 1.00 70.06 113 SER A C 1
ATOM 902 O O . SER A 1 113 ? -13.409 11.823 21.410 1.00 70.06 113 SER A O 1
ATOM 904 N N . ARG A 1 114 ? -14.676 10.986 19.754 1.00 71.88 114 ARG A N 1
ATOM 905 C CA . ARG A 1 114 ? -13.629 10.160 19.180 1.00 71.88 114 ARG A CA 1
ATOM 906 C C . ARG A 1 114 ? -13.176 10.780 17.881 1.00 71.88 114 ARG A C 1
ATOM 908 O O . ARG A 1 114 ? -13.953 10.867 16.939 1.00 71.88 114 ARG A O 1
ATOM 915 N N . ARG A 1 115 ? -11.907 11.163 17.793 1.00 77.50 115 ARG A N 1
ATOM 916 C CA . ARG A 1 115 ? -11.322 11.697 16.563 1.00 77.50 115 ARG A CA 1
ATOM 917 C C . ARG A 1 115 ? -10.338 10.703 15.976 1.00 77.50 115 ARG A C 1
ATOM 919 O O . ARG A 1 115 ? -9.414 10.287 16.660 1.00 77.50 115 ARG A O 1
ATOM 926 N N . SER A 1 116 ? -10.514 10.329 14.713 1.00 78.31 116 SER A N 1
ATOM 927 C CA . SER A 1 116 ? -9.573 9.458 14.002 1.00 78.31 116 SER A CA 1
ATOM 928 C C . SER A 1 116 ? -8.933 10.182 12.814 1.00 78.31 116 SER A C 1
ATOM 930 O O . SER A 1 116 ? -9.533 11.066 12.215 1.00 78.31 116 SER A O 1
ATOM 932 N N . GLU A 1 117 ? -7.705 9.842 12.464 1.00 83.06 117 GLU A N 1
ATOM 933 C CA . GLU A 1 117 ? -6.977 10.422 11.341 1.00 83.06 117 GLU A CA 1
ATOM 934 C C . GLU A 1 117 ? -6.140 9.336 10.684 1.00 83.06 117 GLU A C 1
ATOM 936 O O . GLU A 1 117 ? -5.326 8.690 11.344 1.00 83.06 117 GLU A O 1
ATOM 941 N N . ILE A 1 118 ? -6.361 9.127 9.386 1.00 81.88 118 ILE A N 1
ATOM 942 C CA . ILE A 1 118 ? -5.581 8.190 8.580 1.00 81.88 118 ILE A CA 1
ATOM 943 C C . ILE A 1 118 ? -4.560 8.992 7.789 1.00 81.88 118 ILE A C 1
ATOM 945 O O . ILE A 1 118 ? -4.919 9.867 7.003 1.00 81.88 118 ILE A O 1
ATOM 949 N N . VAL A 1 119 ? -3.296 8.640 7.972 1.00 83.88 119 VAL A N 1
ATOM 950 C CA . VAL A 1 119 ? -2.154 9.174 7.244 1.00 83.88 119 VAL A CA 1
ATOM 951 C C . VAL A 1 119 ?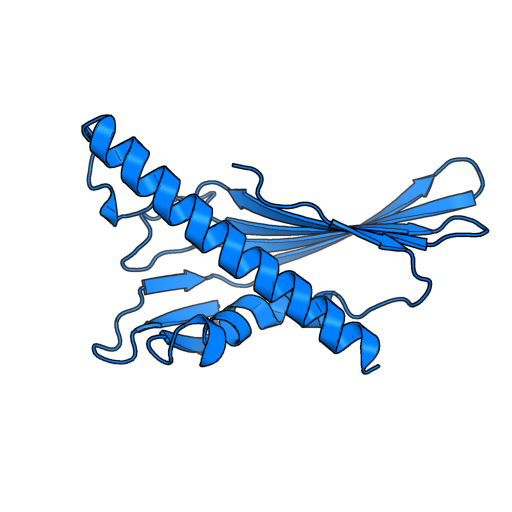 -1.562 8.040 6.423 1.00 83.88 119 VAL A C 1
ATOM 953 O O . VAL A 1 119 ? -1.322 6.945 6.934 1.00 83.88 119 VAL A O 1
ATOM 956 N N . THR A 1 120 ? -1.329 8.275 5.136 1.00 83.88 120 THR A N 1
ATOM 957 C CA . THR A 1 120 ? -0.606 7.330 4.280 1.00 83.88 120 THR A CA 1
ATOM 958 C C . THR A 1 120 ? 0.637 8.006 3.718 1.00 83.88 120 THR A C 1
ATOM 960 O O . THR A 1 120 ? 0.599 9.157 3.291 1.00 83.88 120 THR A O 1
ATOM 963 N N . ARG A 1 121 ? 1.780 7.323 3.780 1.00 85.62 121 ARG A N 1
ATOM 964 C CA . ARG A 1 121 ? 3.070 7.851 3.324 1.00 85.62 121 ARG A CA 1
ATOM 965 C C . ARG A 1 121 ? 3.835 6.775 2.574 1.00 85.62 121 ARG A C 1
ATOM 967 O O . ARG A 1 121 ? 3.880 5.628 3.007 1.00 85.62 121 ARG A O 1
ATOM 974 N N . ILE A 1 122 ? 4.497 7.156 1.489 1.00 85.75 122 ILE A N 1
ATOM 975 C CA . ILE A 1 122 ? 5.515 6.315 0.859 1.00 85.75 122 ILE A CA 1
ATOM 976 C C . ILE A 1 122 ? 6.878 6.781 1.366 1.00 85.75 122 ILE A C 1
ATOM 978 O O . ILE A 1 122 ? 7.205 7.964 1.273 1.00 85.75 122 ILE A O 1
ATOM 982 N N . SER A 1 123 ? 7.673 5.863 1.904 1.00 88.06 123 SER A N 1
ATOM 983 C CA . SER A 1 123 ? 9.039 6.136 2.358 1.00 88.06 123 SER A CA 1
ATOM 984 C C . SER A 1 123 ? 10.029 5.318 1.546 1.00 88.06 123 SER A C 1
ATOM 986 O O . SER A 1 123 ? 9.729 4.181 1.203 1.00 88.06 123 SER A O 1
ATOM 988 N N . GLY A 1 124 ? 11.187 5.897 1.215 1.00 83.50 124 GLY A N 1
ATOM 989 C CA . GLY A 1 124 ? 12.316 5.198 0.588 1.00 83.50 124 GLY A CA 1
ATOM 990 C C . GLY A 1 124 ? 12.071 4.607 -0.806 1.00 83.50 124 GLY A C 1
ATOM 991 O O . GLY A 1 124 ? 12.952 3.922 -1.316 1.00 83.50 124 GLY A O 1
ATOM 992 N N . TYR A 1 125 ? 10.904 4.838 -1.415 1.00 82.69 125 TYR A N 1
ATOM 993 C CA . TYR A 1 125 ? 10.571 4.329 -2.743 1.00 82.69 125 TYR A CA 1
ATOM 994 C C . TYR A 1 125 ? 11.358 5.065 -3.823 1.00 82.69 125 TYR A C 1
ATOM 996 O O . TYR A 1 125 ? 11.374 6.296 -3.866 1.00 82.69 125 TYR A O 1
ATOM 1004 N N . ARG A 1 126 ? 11.989 4.291 -4.705 1.00 78.19 126 ARG A N 1
ATOM 1005 C CA . ARG A 1 126 ? 12.700 4.784 -5.880 1.00 78.19 126 ARG A CA 1
ATOM 1006 C C . ARG A 1 126 ? 12.060 4.163 -7.120 1.00 78.19 126 ARG A C 1
ATOM 1008 O O . ARG A 1 126 ? 12.177 2.952 -7.294 1.00 78.19 126 ARG A O 1
ATOM 1015 N N . PRO A 1 127 ? 11.355 4.935 -7.956 1.00 76.25 127 PRO A N 1
ATOM 1016 C CA . PRO A 1 127 ? 10.736 4.386 -9.155 1.00 76.25 127 PRO A CA 1
ATOM 1017 C C . PRO A 1 127 ? 11.792 4.022 -10.209 1.00 76.25 127 PRO A C 1
ATOM 1019 O O . PRO A 1 127 ? 12.674 4.819 -10.514 1.00 76.25 127 PRO A O 1
ATOM 1022 N N . ALA A 1 128 ? 11.677 2.834 -10.802 1.00 75.69 128 ALA A N 1
ATOM 1023 C CA . ALA A 1 128 ? 12.617 2.342 -11.815 1.00 75.69 128 ALA A CA 1
ATOM 1024 C C . ALA A 1 128 ? 12.501 3.072 -13.166 1.00 75.69 128 ALA A C 1
ATOM 1026 O O . ALA A 1 128 ? 13.496 3.246 -13.862 1.00 75.69 128 ALA A O 1
ATOM 1027 N N . LEU A 1 129 ? 11.308 3.572 -13.510 1.00 66.69 129 LEU A N 1
ATOM 1028 C CA . LEU A 1 129 ? 11.039 4.292 -14.769 1.00 66.69 129 LEU A CA 1
ATOM 1029 C C . LEU A 1 129 ? 11.774 5.638 -14.898 1.00 66.69 129 LEU A C 1
ATOM 1031 O O . LEU A 1 129 ? 11.867 6.202 -15.993 1.00 66.69 129 LEU A O 1
ATOM 1035 N N . ILE A 1 130 ? 12.305 6.152 -13.787 1.00 59.59 130 ILE A N 1
ATOM 1036 C CA . ILE A 1 130 ? 13.148 7.347 -13.794 1.00 59.59 130 ILE A CA 1
ATOM 1037 C C . ILE A 1 130 ? 14.513 7.038 -14.441 1.00 59.59 130 ILE A C 1
ATOM 1039 O O . ILE A 1 130 ? 15.145 7.948 -14.957 1.00 59.59 130 ILE A O 1
ATOM 1043 N N . GLY A 1 131 ? 14.920 5.769 -14.558 1.00 57.25 131 GLY A N 1
ATOM 1044 C CA . GLY A 1 131 ? 16.241 5.400 -15.070 1.00 57.25 131 GLY A CA 1
ATOM 1045 C C . GLY A 1 131 ? 17.348 5.679 -14.050 1.00 57.25 131 GLY A C 1
ATOM 1046 O O . GLY A 1 131 ? 17.087 6.135 -12.933 1.00 57.25 131 GLY A O 1
ATOM 1047 N N . GLN A 1 132 ? 18.593 5.365 -14.413 1.00 58.22 132 GLN A N 1
ATOM 1048 C CA . GLN A 1 132 ? 19.743 5.731 -13.589 1.00 58.22 132 GLN A CA 1
ATOM 1049 C C . GLN A 1 132 ? 20.058 7.225 -13.777 1.00 58.22 132 GLN A C 1
ATOM 1051 O O . GLN A 1 132 ? 19.945 7.730 -14.895 1.00 58.22 132 GLN A O 1
ATOM 1056 N N . PRO A 1 133 ? 20.404 7.957 -12.704 1.00 63.34 133 PRO A N 1
ATOM 1057 C CA . PRO A 1 133 ? 20.821 9.349 -12.821 1.00 63.34 133 PRO A CA 1
ATOM 1058 C C . PRO A 1 133 ? 22.058 9.487 -13.736 1.00 63.34 133 PRO A C 1
ATOM 1060 O O . PRO A 1 133 ? 22.877 8.569 -13.770 1.00 63.34 133 PRO A O 1
ATOM 1063 N N . PRO A 1 134 ? 22.227 10.630 -14.430 1.00 65.69 134 PRO A N 1
ATOM 1064 C CA . PRO A 1 134 ? 21.434 11.852 -14.306 1.00 65.69 134 PRO A CA 1
ATOM 1065 C C . PRO A 1 134 ? 20.147 11.828 -15.147 1.00 65.69 134 PRO A C 1
ATOM 1067 O O . PRO A 1 134 ? 20.150 11.572 -16.346 1.00 65.69 134 PRO A O 1
ATOM 1070 N N . VAL A 1 135 ? 19.026 12.166 -14.509 1.00 64.75 135 VAL A N 1
ATOM 1071 C CA . VAL A 1 135 ? 17.741 12.417 -15.175 1.00 64.75 135 VAL A CA 1
ATOM 1072 C C . VAL A 1 135 ? 17.557 13.914 -15.352 1.00 64.75 135 VAL A C 1
ATOM 1074 O O . VAL A 1 135 ? 17.724 14.663 -14.392 1.00 64.75 135 VAL A O 1
ATOM 1077 N N . SER A 1 136 ? 17.155 14.358 -16.545 1.00 74.50 136 SER A N 1
ATOM 1078 C CA . SER A 1 136 ? 16.820 15.768 -16.783 1.00 74.50 136 SER A CA 1
ATOM 1079 C C . SER A 1 136 ? 15.772 16.258 -15.770 1.00 74.50 136 SER A C 1
ATOM 1081 O O . SER A 1 136 ? 14.786 15.5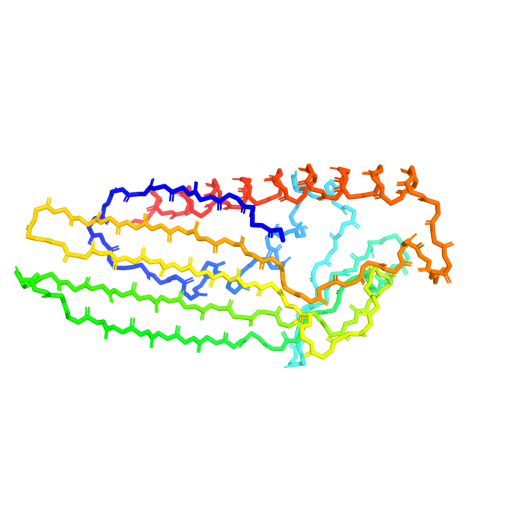49 -15.525 1.00 74.50 136 SER A O 1
ATOM 1083 N N . GLY A 1 137 ? 15.935 17.473 -15.237 1.00 69.94 137 GLY A N 1
ATOM 1084 C CA . GLY A 1 137 ? 15.025 18.048 -14.236 1.00 69.94 137 GLY A CA 1
ATOM 1085 C C . GLY A 1 137 ? 13.554 18.073 -14.675 1.00 69.94 137 GLY A C 1
ATOM 1086 O O . GLY A 1 137 ? 12.674 17.775 -13.873 1.00 69.94 137 GLY A O 1
ATOM 1087 N N . VAL A 1 138 ? 13.289 18.306 -15.966 1.00 72.38 138 VAL A N 1
ATOM 1088 C CA . VAL A 1 138 ? 11.932 18.308 -16.548 1.00 72.38 138 VAL A CA 1
ATOM 1089 C C . VAL A 1 138 ? 11.285 16.923 -16.484 1.00 72.38 138 VAL A C 1
ATOM 1091 O O . VAL A 1 138 ? 10.152 16.790 -16.024 1.00 72.38 138 VAL A O 1
ATOM 1094 N N . ARG A 1 139 ? 12.015 15.872 -16.882 1.00 68.81 139 ARG A N 1
ATOM 1095 C CA . ARG A 1 139 ? 11.537 14.485 -16.781 1.00 68.81 139 ARG A CA 1
ATOM 1096 C C . ARG A 1 139 ? 11.263 14.120 -15.325 1.00 68.81 139 ARG A C 1
ATOM 1098 O O . ARG A 1 139 ? 10.197 13.597 -15.028 1.00 68.81 139 ARG A O 1
ATOM 1105 N N . SER A 1 140 ? 12.175 14.457 -14.414 1.00 66.50 140 SER A N 1
ATOM 1106 C CA . SER A 1 140 ? 11.966 14.253 -12.977 1.00 66.50 140 SER A CA 1
ATOM 1107 C C . SER A 1 140 ? 10.669 14.929 -12.503 1.00 66.50 140 SER A C 1
ATOM 1109 O O . SER A 1 140 ? 9.804 14.263 -11.937 1.00 66.50 140 SER A O 1
ATOM 1111 N N . ALA A 1 141 ? 10.468 16.209 -12.834 1.00 69.50 141 ALA A N 1
ATOM 1112 C CA . ALA A 1 141 ? 9.282 16.971 -12.450 1.00 69.50 141 ALA A CA 1
ATOM 1113 C C . ALA A 1 141 ? 7.977 16.383 -13.016 1.00 69.50 141 ALA A C 1
ATOM 1115 O O . ALA A 1 141 ? 7.018 16.197 -12.269 1.00 69.50 141 ALA A O 1
ATOM 1116 N N . MET A 1 142 ? 7.935 16.022 -14.303 1.00 69.19 142 MET A N 1
ATOM 1117 C CA . MET A 1 142 ? 6.745 15.412 -14.912 1.00 69.19 142 MET A CA 1
ATOM 1118 C C . MET A 1 142 ? 6.395 14.059 -14.281 1.00 69.19 142 MET A C 1
ATOM 1120 O O . MET A 1 142 ? 5.222 13.809 -13.991 1.00 69.19 142 MET A O 1
ATOM 1124 N N . TYR A 1 143 ? 7.395 13.207 -14.023 1.00 67.81 143 TYR A N 1
ATOM 1125 C CA . TYR A 1 143 ? 7.201 11.908 -13.369 1.00 67.81 143 TYR A CA 1
ATOM 1126 C C . TYR A 1 143 ? 6.737 12.060 -11.920 1.00 67.81 143 TYR A C 1
ATOM 1128 O O . TYR A 1 143 ? 5.811 11.365 -11.500 1.00 67.81 143 TYR A O 1
ATOM 1136 N N . PHE A 1 144 ? 7.338 12.979 -11.160 1.00 65.56 144 PHE A N 1
ATOM 1137 C CA . PHE A 1 144 ? 6.888 13.271 -9.802 1.00 65.56 144 PHE A CA 1
ATOM 1138 C C . PHE A 1 144 ? 5.448 13.784 -9.800 1.00 65.56 144 PHE A C 1
ATOM 1140 O O . PHE A 1 144 ? 4.649 13.284 -9.014 1.00 65.56 144 PHE A O 1
ATOM 1147 N N . SER A 1 145 ? 5.072 14.693 -10.700 1.00 62.53 145 SER A N 1
ATOM 1148 C CA . SER A 1 145 ? 3.708 15.232 -10.777 1.00 62.53 145 SER A CA 1
ATOM 1149 C C . SER A 1 145 ? 2.667 14.166 -11.126 1.00 62.53 145 SER A C 1
ATOM 1151 O O . SER A 1 145 ? 1.657 14.040 -10.433 1.00 62.53 145 SER A O 1
ATOM 1153 N N . THR A 1 146 ? 2.923 13.337 -12.142 1.00 61.50 146 THR A N 1
ATOM 1154 C CA . THR A 1 146 ? 2.003 12.249 -12.527 1.00 61.50 146 THR A CA 1
ATOM 1155 C C . THR A 1 146 ? 1.898 11.170 -11.457 1.00 61.50 146 THR A C 1
ATOM 1157 O O . THR A 1 146 ? 0.787 10.771 -11.105 1.00 61.50 146 THR A O 1
ATOM 1160 N N . GLN A 1 147 ? 3.016 10.734 -10.868 1.00 67.88 147 GLN A N 1
ATOM 1161 C CA . GLN A 1 147 ? 2.970 9.780 -9.757 1.00 67.88 147 GLN A CA 1
ATOM 1162 C C . GLN A 1 147 ? 2.256 10.364 -8.540 1.00 67.88 147 GLN A C 1
ATOM 1164 O O . GLN A 1 147 ? 1.505 9.644 -7.888 1.00 67.88 147 GLN A O 1
ATOM 1169 N N . SER A 1 148 ? 2.441 11.653 -8.251 1.00 64.38 148 SER A N 1
ATOM 1170 C CA . SER A 1 148 ? 1.780 12.326 -7.130 1.00 64.38 148 SER A CA 1
ATOM 1171 C C . SER A 1 148 ? 0.275 12.396 -7.315 1.00 64.38 148 SER A C 1
ATOM 1173 O O . SER A 1 148 ? -0.457 12.040 -6.395 1.00 64.38 148 SER A O 1
ATOM 1175 N N . LEU A 1 149 ? -0.189 12.793 -8.501 1.00 65.56 149 LEU A N 1
ATOM 1176 C CA . LEU A 1 149 ? -1.614 12.872 -8.822 1.00 65.56 149 LEU A CA 1
ATOM 1177 C C . LEU A 1 149 ? -2.274 11.492 -8.804 1.00 65.56 149 LEU A C 1
ATOM 1179 O O . LEU A 1 149 ? -3.310 11.315 -8.164 1.00 65.56 149 LEU A O 1
ATOM 1183 N N . ILE A 1 150 ? -1.651 10.495 -9.441 1.00 70.12 150 ILE A N 1
ATOM 1184 C CA . ILE A 1 150 ? -2.158 9.118 -9.445 1.00 70.12 150 ILE A CA 1
ATOM 1185 C C . ILE A 1 150 ? -2.178 8.565 -8.020 1.00 70.12 150 ILE A C 1
ATOM 1187 O O . ILE A 1 150 ? -3.183 8.000 -7.592 1.00 70.12 150 ILE A O 1
ATOM 1191 N N . HIS A 1 151 ? -1.105 8.758 -7.251 1.00 68.88 151 HIS A N 1
ATOM 1192 C CA . HIS A 1 151 ? -1.043 8.290 -5.872 1.00 68.88 151 HIS A CA 1
ATOM 1193 C C . HIS A 1 151 ? -2.096 8.973 -4.998 1.00 68.88 151 HIS A C 1
ATOM 1195 O O . HIS A 1 151 ? -2.815 8.284 -4.280 1.00 68.88 151 HIS A O 1
ATOM 1201 N N . ALA A 1 152 ? -2.249 10.295 -5.096 1.00 70.81 152 ALA A N 1
ATOM 1202 C CA . ALA A 1 152 ? -3.276 11.038 -4.373 1.00 70.81 152 ALA A CA 1
ATOM 1203 C C . ALA A 1 152 ? -4.686 10.551 -4.737 1.00 70.81 152 ALA A C 1
ATOM 1205 O O . ALA A 1 152 ? -5.491 10.295 -3.844 1.00 70.81 152 ALA A O 1
ATOM 1206 N N . GLY A 1 153 ? -4.969 10.335 -6.025 1.00 75.38 153 GLY A N 1
ATOM 1207 C CA . GLY A 1 153 ? -6.247 9.798 -6.493 1.00 75.38 153 GLY A CA 1
ATOM 1208 C C . GLY A 1 153 ? -6.525 8.385 -5.973 1.00 75.38 153 GLY A C 1
ATOM 1209 O O . GLY A 1 153 ? -7.615 8.103 -5.472 1.00 75.38 153 GLY A O 1
ATOM 1210 N N . VAL A 1 154 ? -5.531 7.495 -6.021 1.00 77.88 154 VAL A N 1
ATOM 1211 C CA . VAL A 1 154 ? -5.633 6.132 -5.477 1.00 77.88 154 VAL A CA 1
ATOM 1212 C C . VAL A 1 154 ? -5.854 6.170 -3.962 1.00 77.88 154 VAL A C 1
ATOM 1214 O O . VAL A 1 154 ? -6.746 5.486 -3.462 1.00 77.88 154 VAL A O 1
ATOM 1217 N N . MET A 1 155 ? -5.110 7.002 -3.229 1.00 79.12 155 MET A N 1
ATOM 1218 C CA . MET A 1 155 ? -5.275 7.166 -1.782 1.00 79.12 155 MET A CA 1
ATOM 1219 C C . MET A 1 155 ? -6.653 7.715 -1.422 1.00 79.12 155 MET A C 1
ATOM 1221 O O . MET A 1 155 ? -7.315 7.168 -0.542 1.00 79.12 155 MET A O 1
ATOM 1225 N N . TRP A 1 156 ? -7.132 8.733 -2.136 1.00 76.38 156 TRP A N 1
ATOM 1226 C CA . TRP A 1 156 ? -8.464 9.304 -1.940 1.00 76.38 156 TRP A CA 1
ATOM 1227 C C . TRP A 1 156 ? -9.564 8.253 -2.107 1.00 76.38 156 TRP A C 1
ATOM 1229 O O . TRP A 1 156 ? -10.453 8.128 -1.262 1.00 76.38 156 TRP A O 1
ATOM 1239 N N . ARG A 1 157 ? -9.483 7.445 -3.169 1.00 81.69 157 ARG A N 1
ATOM 1240 C CA . ARG A 1 157 ? -10.441 6.361 -3.421 1.00 81.69 157 ARG A CA 1
ATOM 1241 C C . ARG A 1 157 ? -10.343 5.255 -2.380 1.00 81.69 157 ARG A C 1
ATOM 1243 O O . ARG A 1 157 ? -11.377 4.724 -1.975 1.00 81.69 157 ARG A O 1
ATOM 1250 N N . PHE A 1 158 ? -9.136 4.929 -1.922 1.00 81.50 158 PHE A N 1
ATOM 1251 C CA . PHE A 1 158 ? -8.948 3.951 -0.856 1.00 81.50 158 PHE A CA 1
ATOM 1252 C C . PHE A 1 158 ? -9.578 4.444 0.442 1.00 81.50 158 PHE A C 1
ATOM 1254 O O . PHE A 1 158 ? -10.353 3.723 1.058 1.00 81.50 158 PHE A O 1
ATOM 1261 N N . HIS A 1 159 ? -9.333 5.701 0.814 1.00 77.19 159 HIS A N 1
ATOM 1262 C CA . HIS A 1 159 ? -9.937 6.324 1.992 1.00 77.19 159 HIS A CA 1
ATOM 1263 C C . HIS A 1 159 ? -11.467 6.346 1.890 1.00 77.19 159 HIS A C 1
ATOM 1265 O O . HIS A 1 159 ? -12.146 6.029 2.865 1.00 77.19 159 HIS A O 1
ATOM 1271 N N . GLY A 1 160 ? -12.019 6.641 0.708 1.00 77.69 160 GLY A N 1
ATOM 1272 C CA . GLY A 1 160 ? -13.455 6.530 0.438 1.00 77.69 160 GLY A CA 1
ATOM 1273 C C . GLY A 1 160 ? -13.995 5.103 0.597 1.00 77.69 160 GLY A C 1
ATOM 1274 O O . GLY A 1 160 ? -15.053 4.908 1.192 1.00 77.69 160 GLY A O 1
ATOM 1275 N N . TYR A 1 161 ? -13.255 4.089 0.143 1.00 79.62 161 TYR A N 1
ATOM 1276 C CA . TYR A 1 161 ? -13.615 2.683 0.342 1.00 79.62 161 TYR A CA 1
ATOM 1277 C C . TYR A 1 161 ? -13.589 2.275 1.820 1.00 79.62 161 TYR A C 1
ATOM 1279 O O . TYR A 1 161 ? -14.539 1.655 2.300 1.00 79.62 161 TYR A O 1
ATOM 1287 N N . CYS A 1 162 ? -12.544 2.663 2.556 1.00 75.06 162 CYS A N 1
ATOM 1288 C CA . CYS A 1 162 ? -12.453 2.459 4.001 1.00 75.06 162 CYS A CA 1
ATOM 1289 C C . CYS A 1 162 ? -13.654 3.086 4.717 1.00 75.06 162 CYS A C 1
ATOM 1291 O O . CYS A 1 162 ? -14.236 2.467 5.604 1.00 75.06 162 CYS A O 1
ATOM 1293 N N . TRP A 1 163 ? -14.054 4.289 4.291 1.00 70.69 163 TRP A N 1
ATOM 1294 C CA . TRP A 1 163 ? -15.226 4.981 4.816 1.00 70.69 163 TRP A CA 1
ATOM 1295 C C . TRP A 1 163 ? -16.524 4.225 4.523 1.00 70.69 163 TRP A C 1
ATOM 1297 O O . TRP A 1 163 ? -17.345 4.038 5.416 1.00 70.69 163 TRP A O 1
ATOM 1307 N N . SER A 1 164 ? -16.733 3.799 3.276 1.00 74.44 164 SER A N 1
ATOM 1308 C CA . SER A 1 164 ? -17.942 3.072 2.873 1.00 74.44 164 SER A CA 1
ATOM 1309 C C . SER A 1 164 ? -18.096 1.768 3.657 1.00 74.44 164 SER A C 1
ATOM 1311 O O . SER A 1 164 ? -19.156 1.534 4.231 1.00 74.44 164 SER A O 1
ATOM 1313 N N . LYS A 1 165 ? -17.019 0.980 3.788 1.00 72.44 165 LYS A N 1
ATOM 1314 C CA . LYS A 1 165 ? -17.026 -0.237 4.613 1.00 72.44 165 LYS A CA 1
ATOM 1315 C C . LYS A 1 165 ? -17.332 0.025 6.084 1.00 72.44 165 LYS A C 1
ATOM 1317 O O . LYS A 1 165 ? -17.881 -0.845 6.742 1.00 72.44 165 LYS A O 1
ATOM 1322 N N . ARG A 1 166 ? -16.975 1.203 6.596 1.00 63.59 166 ARG A N 1
ATOM 1323 C CA . ARG A 1 166 ? -17.245 1.590 7.981 1.00 63.59 166 ARG A CA 1
ATOM 1324 C C . ARG A 1 166 ? -18.711 1.949 8.231 1.00 63.59 166 ARG A C 1
ATOM 1326 O O . ARG A 1 166 ? -19.153 1.765 9.348 1.00 63.59 166 ARG A O 1
ATOM 1333 N N . ARG A 1 167 ? -19.443 2.450 7.227 1.00 62.88 167 ARG A N 1
ATOM 1334 C CA . ARG A 1 167 ? -20.889 2.744 7.330 1.00 62.88 167 ARG A CA 1
ATOM 1335 C C . ARG A 1 167 ? -21.780 1.507 7.200 1.00 62.88 167 ARG A C 1
ATOM 1337 O O . ARG A 1 167 ? -22.931 1.558 7.603 1.00 62.88 167 ARG A O 1
ATOM 1344 N N . ALA A 1 168 ? -21.271 0.445 6.581 1.00 60.84 168 ALA A N 1
ATOM 1345 C CA . ALA A 1 168 ? -22.020 -0.789 6.353 1.00 60.84 168 ALA A CA 1
ATOM 1346 C C . ALA A 1 168 ? -21.996 -1.762 7.552 1.00 60.84 168 ALA A C 1
ATOM 1348 O O . ALA A 1 168 ? -22.718 -2.753 7.518 1.00 60.84 168 ALA A O 1
ATOM 1349 N N . ASN A 1 169 ? -21.174 -1.484 8.573 1.00 49.16 169 ASN A N 1
ATOM 1350 C CA . ASN A 1 169 ? -21.022 -2.260 9.813 1.00 49.16 169 ASN A CA 1
ATOM 1351 C C . ASN A 1 169 ? -21.422 -1.408 11.025 1.00 49.16 169 ASN A C 1
ATOM 1353 O O . ASN A 1 169 ? -21.879 -1.973 12.042 1.00 49.16 169 ASN A O 1
#

Radius of gyration: 17.61 Å; chains: 1; bounding box: 44×35×51 Å

Organism: Fistulifera solaris (NCBI:txid1519565)

pLDDT: mean 76.6, std 12.84, range [39.78, 92.56]

Foldseek 3Di:
DWADKDKDKDDDDDCVVVLVLCLQVVCCDCVNCVNQWHWDQDPQFIFIAGPPPRFGAWTWGDKDKDWDWDQDPPRKIKIKIKIWTATQDTQFWDGDPWWTKMWIWIWIDDPPIIMIMITIDTPRTDTCVQPDDPHDPVSVVVVCVVCSVSVNVSVVVSVVVVVVVVVVD

Sequence (169 aa):
MEVSSRRLRDEKEFPVKQIFHSYPTWLSRFPVSFGLLRSIRTDSGVYIQDRIFGRNLLIFGPAKTRLVSIALHEGAVRNTYSMKLPITGGLLSIPAPRAALLFTLHTVHGKESRRSEIVTRISGYRPALIGQPPVSGVRSAMYFSTQSLIHAGVMWRFHGYCWSKRRAN

Secondary structure (DSSP, 8-state):
-EEEEEEEE------HHHHHHTHHHHHTSHHHHTT-EEEEEETTEEEEEETTT--EEEEE---EEEEEEEEPGGG-EEEEEEEEEEEEE-TTEE--TT-EEEEEEEEEE-SS-EEEEEEEEEES-EEGGG-SSPPPHHHHHHHHHHHHHHHHHHHHHHHHHHHHHHH--